Protein AF-A0A5U9QYX5-F1 (afdb_monomer)

Mean predicted aligned error: 3.07 Å

Structure (mmCIF, N/CA/C/O backbone):
data_AF-A0A5U9QYX5-F1
#
_entry.id   AF-A0A5U9QYX5-F1
#
loop_
_atom_site.group_PDB
_atom_site.id
_atom_site.type_symbol
_atom_site.label_atom_id
_atom_site.label_alt_id
_atom_site.label_comp_id
_atom_site.label_asym_id
_atom_site.label_entity_id
_atom_site.label_seq_id
_atom_site.pdbx_PDB_ins_code
_atom_site.Cartn_x
_atom_site.Cartn_y
_atom_site.Cartn_z
_atom_site.occupancy
_atom_site.B_iso_or_equiv
_atom_site.auth_seq_id
_atom_site.auth_comp_id
_atom_site.auth_asym_id
_atom_site.auth_atom_id
_atom_site.pdbx_PDB_model_num
ATOM 1 N N . ALA A 1 1 ? 16.675 15.915 -1.247 1.00 72.31 1 ALA A N 1
ATOM 2 C CA . ALA A 1 1 ? 15.965 17.179 -0.947 1.00 72.31 1 ALA A CA 1
ATOM 3 C C . ALA A 1 1 ? 14.566 17.222 -1.573 1.00 72.31 1 ALA A C 1
ATOM 5 O O . ALA A 1 1 ? 13.605 17.298 -0.822 1.00 72.31 1 ALA A O 1
ATOM 6 N N . ALA A 1 2 ? 14.423 17.102 -2.903 1.00 93.88 2 ALA A N 1
ATOM 7 C CA . ALA A 1 2 ? 13.120 17.226 -3.579 1.00 93.88 2 ALA A CA 1
ATOM 8 C C . ALA A 1 2 ? 12.079 16.152 -3.191 1.00 93.88 2 ALA A C 1
ATOM 10 O O . ALA A 1 2 ? 10.933 16.495 -2.930 1.00 93.88 2 ALA A O 1
ATOM 11 N N . ILE A 1 3 ? 12.476 14.875 -3.083 1.00 94.31 3 ILE A N 1
ATOM 12 C CA . ILE A 1 3 ? 11.556 13.775 -2.719 1.00 94.31 3 ILE A CA 1
ATOM 13 C C . ILE A 1 3 ? 10.960 13.984 -1.322 1.00 94.31 3 ILE A C 1
ATOM 15 O O . ILE A 1 3 ? 9.747 13.938 -1.155 1.00 94.31 3 ILE A O 1
ATOM 19 N N . ASN A 1 4 ? 11.794 14.292 -0.326 1.00 95.38 4 ASN A N 1
ATOM 20 C CA . ASN A 1 4 ? 11.309 14.527 1.037 1.00 95.38 4 ASN A CA 1
ATOM 21 C C . ASN A 1 4 ? 10.386 15.750 1.107 1.00 95.38 4 ASN A C 1
ATOM 23 O O . ASN A 1 4 ? 9.385 15.712 1.813 1.00 95.38 4 ASN A O 1
ATOM 27 N N . ALA A 1 5 ? 10.682 16.811 0.348 1.00 97.44 5 ALA A N 1
ATOM 28 C CA . ALA A 1 5 ? 9.791 17.965 0.251 1.00 97.44 5 ALA A CA 1
ATOM 29 C C . ALA A 1 5 ? 8.429 17.579 -0.350 1.00 97.44 5 ALA A C 1
ATOM 31 O O . ALA A 1 5 ? 7.398 17.991 0.174 1.00 97.44 5 ALA A O 1
ATOM 32 N N . LEU A 1 6 ? 8.416 16.744 -1.394 1.00 98.00 6 LEU A N 1
ATOM 33 C CA . LEU A 1 6 ? 7.185 16.232 -1.996 1.00 98.00 6 LEU A CA 1
ATOM 34 C C . LEU A 1 6 ? 6.367 15.391 -1.005 1.00 98.00 6 LEU A C 1
ATOM 36 O O . LEU A 1 6 ? 5.169 15.623 -0.874 1.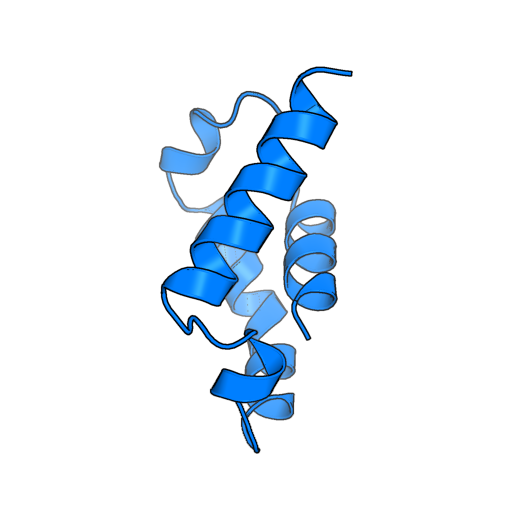00 98.00 6 LEU A O 1
ATOM 40 N N . ILE A 1 7 ? 7.007 14.479 -0.265 1.00 97.00 7 ILE A N 1
ATOM 41 C CA . ILE A 1 7 ? 6.345 13.671 0.775 1.00 97.00 7 ILE A CA 1
ATOM 42 C C . ILE A 1 7 ? 5.657 14.581 1.802 1.00 97.00 7 ILE A C 1
ATOM 44 O O . ILE A 1 7 ? 4.477 14.405 2.090 1.00 97.00 7 ILE A O 1
ATOM 48 N N . GLN A 1 8 ? 6.353 15.610 2.298 1.00 97.50 8 GLN A N 1
ATOM 49 C CA . GLN A 1 8 ? 5.784 16.551 3.271 1.00 97.50 8 GLN A CA 1
ATOM 50 C C . GLN A 1 8 ? 4.590 17.340 2.710 1.00 97.50 8 GLN A C 1
ATOM 52 O O . GLN A 1 8 ? 3.610 17.563 3.419 1.00 97.50 8 GLN A O 1
ATOM 57 N N . GLN A 1 9 ? 4.636 17.740 1.435 1.00 98.25 9 GLN A N 1
ATOM 58 C CA . GLN A 1 9 ? 3.502 18.416 0.794 1.00 98.25 9 GLN A CA 1
ATOM 59 C C . GLN A 1 9 ? 2.288 17.492 0.640 1.00 98.25 9 GLN A C 1
ATOM 61 O O . GLN A 1 9 ? 1.159 17.937 0.848 1.00 98.25 9 GLN A O 1
ATOM 66 N N . ILE A 1 10 ? 2.504 16.210 0.325 1.00 97.88 10 ILE A N 1
ATOM 67 C CA . ILE A 1 10 ? 1.429 15.210 0.255 1.00 97.88 10 ILE A CA 1
ATOM 68 C C . ILE A 1 10 ? 0.802 15.001 1.638 1.00 97.88 10 ILE A C 1
ATOM 70 O O . ILE A 1 10 ? -0.423 15.000 1.752 1.00 97.88 10 ILE A O 1
ATOM 74 N N . GLU A 1 11 ? 1.606 14.896 2.698 1.00 96.12 11 GLU A N 1
ATOM 75 C CA . GLU A 1 11 ? 1.082 14.759 4.064 1.00 96.12 11 GLU A CA 1
ATOM 76 C C . GLU A 1 11 ? 0.270 15.985 4.505 1.00 96.12 11 GLU A C 1
ATOM 78 O O . GLU A 1 11 ? -0.832 15.839 5.039 1.00 96.12 11 GLU A O 1
ATOM 83 N N . LEU A 1 12 ? 0.738 17.199 4.202 1.00 97.75 12 LEU A N 1
ATOM 84 C CA . LEU A 1 12 ? -0.022 18.422 4.470 1.00 97.75 12 LEU A CA 1
ATOM 85 C C . LEU A 1 12 ? -1.350 18.455 3.696 1.00 97.75 12 LEU A C 1
ATOM 87 O O . LEU A 1 12 ? -2.374 18.888 4.231 1.00 97.75 12 LEU A O 1
ATOM 91 N N . LEU A 1 13 ? -1.354 17.999 2.441 1.00 98.06 13 LEU A N 1
ATOM 92 C CA . LEU A 1 13 ? -2.571 17.913 1.638 1.00 98.06 13 LEU A CA 1
ATOM 93 C C . LEU A 1 13 ? -3.566 16.913 2.239 1.00 98.06 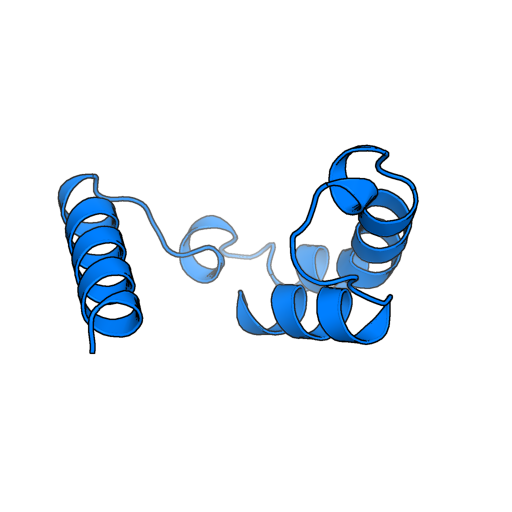13 LEU A C 1
ATOM 95 O O . LEU A 1 13 ? -4.737 17.254 2.395 1.00 98.06 13 LEU A O 1
ATOM 99 N N . LYS A 1 14 ? -3.106 15.723 2.648 1.00 97.44 14 LYS A N 1
ATOM 100 C CA . LYS A 1 14 ? -3.945 14.715 3.320 1.00 97.44 14 LYS A CA 1
ATOM 101 C C . LYS A 1 14 ? -4.629 15.294 4.562 1.00 97.44 14 LYS A C 1
ATOM 103 O O . LYS A 1 14 ? -5.831 15.100 4.731 1.00 97.44 14 LYS A O 1
ATOM 108 N N . GLN A 1 15 ? -3.898 16.063 5.375 1.00 96.00 15 GLN A N 1
ATOM 109 C CA . GLN A 1 15 ? -4.445 16.745 6.556 1.00 96.00 15 GLN A CA 1
ATOM 110 C C . GLN A 1 15 ? -5.507 17.789 6.193 1.00 96.00 15 GLN A C 1
ATOM 112 O O . GLN A 1 15 ? -6.575 17.817 6.801 1.00 96.00 15 GLN A O 1
ATOM 117 N N . ARG A 1 16 ? -5.252 18.625 5.177 1.00 98.00 16 ARG A N 1
ATOM 118 C CA . ARG A 1 16 ? -6.214 19.638 4.699 1.00 98.00 16 ARG A CA 1
ATOM 119 C C . ARG A 1 16 ? -7.494 19.019 4.143 1.00 98.00 16 ARG A C 1
ATOM 121 O O . ARG A 1 16 ? -8.558 19.615 4.265 1.00 98.00 16 ARG A O 1
ATOM 128 N N . CYS A 1 17 ? -7.390 17.830 3.559 1.00 98.00 17 CYS A N 1
ATOM 129 C CA . CYS A 1 17 ? -8.528 17.044 3.090 1.00 98.00 17 CYS A CA 1
ATOM 130 C C . CYS A 1 17 ? -9.191 16.205 4.194 1.00 98.00 17 CYS A C 1
ATOM 132 O O . CYS A 1 17 ? -10.117 15.456 3.893 1.00 98.00 17 CYS A O 1
ATOM 134 N N . ALA A 1 18 ? -8.727 16.304 5.446 1.00 96.88 18 ALA A N 1
ATOM 135 C CA . ALA A 1 18 ? -9.199 15.507 6.577 1.00 96.88 18 ALA A CA 1
ATOM 136 C C . ALA A 1 18 ? -9.169 13.984 6.318 1.00 96.88 18 ALA A C 1
ATOM 138 O O . ALA A 1 18 ? -10.020 13.247 6.817 1.00 96.88 18 ALA A O 1
ATOM 139 N N . LEU A 1 19 ? -8.192 13.500 5.538 1.00 96.44 19 LEU A N 1
ATOM 140 C CA . LEU A 1 19 ? -8.021 12.069 5.294 1.00 96.44 19 LEU A CA 1
ATOM 141 C C . LEU A 1 19 ? -7.497 11.391 6.571 1.00 96.44 19 LEU A C 1
ATOM 143 O O . LEU A 1 19 ? -6.414 11.752 7.043 1.00 96.44 19 LEU A O 1
ATOM 147 N N . PRO A 1 20 ? -8.223 10.413 7.142 1.00 93.69 20 PRO A N 1
ATOM 148 C CA . PRO A 1 20 ? -7.744 9.688 8.310 1.00 93.69 20 PRO A CA 1
ATOM 149 C C . PRO A 1 20 ? -6.545 8.805 7.942 1.00 93.69 20 PRO A C 1
ATOM 151 O O . PRO A 1 20 ? -6.421 8.342 6.805 1.00 93.69 20 PRO A O 1
ATOM 154 N N . SER A 1 21 ? -5.681 8.515 8.918 1.00 91.44 21 SER A N 1
ATOM 155 C CA . SER A 1 21 ? -4.718 7.421 8.762 1.00 91.44 21 SER A CA 1
ATOM 156 C C . SER A 1 21 ? -5.455 6.084 8.651 1.00 91.44 21 SER A C 1
ATOM 158 O O . SER A 1 21 ? -6.590 5.950 9.124 1.00 91.44 21 SER A O 1
ATOM 160 N N . LEU A 1 22 ? -4.809 5.075 8.061 1.00 93.19 22 L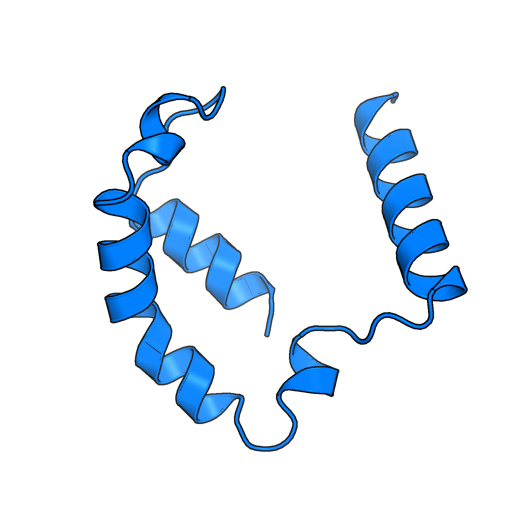EU A N 1
ATOM 161 C CA . LEU A 1 22 ? -5.415 3.750 7.927 1.00 93.19 22 LEU A CA 1
ATOM 162 C C . LEU A 1 22 ? -5.802 3.177 9.301 1.00 93.19 22 LEU A C 1
ATOM 164 O O . LEU A 1 22 ? -6.930 2.730 9.481 1.00 93.19 22 LEU A O 1
ATOM 168 N N . ALA A 1 23 ? -4.921 3.300 10.296 1.00 89.56 23 ALA A N 1
ATOM 169 C CA . ALA A 1 23 ? -5.178 2.917 11.683 1.00 89.56 23 ALA A CA 1
ATOM 170 C C . ALA A 1 23 ? -6.453 3.549 12.283 1.00 89.56 23 ALA A C 1
ATOM 172 O O . ALA A 1 23 ? -7.207 2.887 13.004 1.00 89.56 23 ALA A O 1
ATOM 173 N N . VAL A 1 24 ? -6.713 4.828 11.986 1.00 92.38 24 VAL A N 1
ATOM 174 C CA . VAL A 1 24 ? -7.926 5.537 12.433 1.00 92.38 24 VAL A CA 1
ATOM 175 C C . VAL A 1 24 ? -9.154 5.062 11.657 1.00 92.38 24 VAL A C 1
ATOM 177 O O . VAL A 1 24 ? -10.212 4.869 12.254 1.00 92.38 24 VAL A O 1
ATOM 180 N N . ALA A 1 25 ? -9.020 4.841 10.349 1.00 94.00 25 ALA A N 1
ATOM 181 C CA . ALA A 1 25 ? -10.108 4.364 9.501 1.00 94.00 25 ALA A CA 1
ATOM 182 C C . ALA A 1 25 ? -10.557 2.938 9.869 1.00 94.00 25 ALA A C 1
ATOM 184 O O . ALA A 1 25 ? -11.755 2.661 9.886 1.00 94.00 25 ALA A O 1
ATOM 185 N N . LEU A 1 26 ? -9.609 2.055 10.203 1.00 93.81 26 LEU A N 1
ATOM 186 C CA . LEU A 1 26 ? -9.873 0.651 10.523 1.00 93.81 26 LEU A CA 1
ATOM 187 C C . LEU A 1 26 ? -10.574 0.449 11.874 1.00 93.81 26 LEU A C 1
ATOM 189 O O . LEU A 1 26 ? -11.316 -0.518 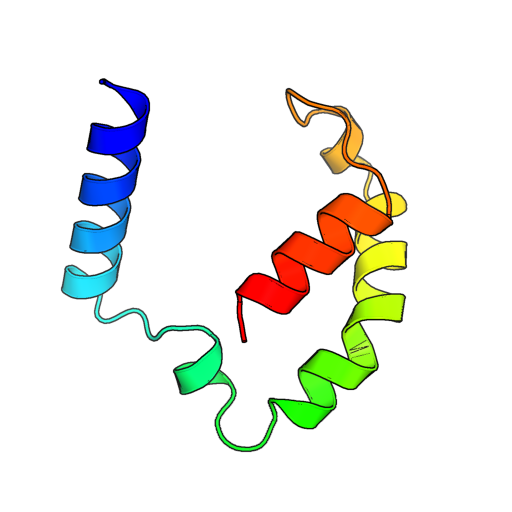12.018 1.00 93.81 26 LEU A O 1
ATOM 193 N N . LYS A 1 27 ? -10.373 1.338 12.858 1.00 92.50 27 LYS A N 1
ATOM 194 C CA . LYS A 1 27 ? -10.927 1.213 14.224 1.00 92.50 27 LYS A CA 1
ATOM 195 C C . LYS A 1 27 ? -10.647 -0.170 14.839 1.00 92.50 27 LYS A C 1
ATOM 197 O O . LYS A 1 27 ? -9.498 -0.462 15.155 1.00 92.50 27 LYS A O 1
ATOM 202 N N . GLU A 1 28 ? -11.678 -0.998 15.002 1.00 89.56 28 GLU A N 1
ATOM 203 C CA . GLU A 1 28 ? -11.620 -2.359 15.557 1.00 89.56 28 GLU A CA 1
ATOM 204 C C . GLU A 1 28 ? -11.142 -3.395 14.521 1.00 89.56 28 GLU A C 1
ATOM 206 O O . GLU A 1 28 ? -10.639 -4.452 14.886 1.00 89.56 28 GLU A O 1
ATOM 211 N N . GLY A 1 29 ? -11.196 -3.070 13.225 1.00 93.00 29 GLY A N 1
ATOM 212 C CA . GLY A 1 29 ? -10.815 -3.950 12.116 1.00 93.00 29 GLY A CA 1
ATOM 213 C C . GLY A 1 29 ? -9.309 -4.066 11.858 1.00 93.00 29 GLY A C 1
ATOM 214 O O . GLY A 1 29 ? -8.911 -4.589 10.819 1.00 93.00 29 GLY A O 1
ATOM 215 N N . ARG A 1 30 ? -8.443 -3.578 12.759 1.00 91.88 30 ARG A N 1
ATOM 216 C CA . ARG A 1 30 ? -6.980 -3.689 12.584 1.00 91.88 30 ARG A CA 1
ATOM 217 C C . ARG A 1 30 ? -6.513 -5.139 12.578 1.00 91.88 30 ARG A C 1
ATOM 219 O O . ARG A 1 30 ? -5.714 -5.504 11.727 1.00 91.88 30 ARG A O 1
ATOM 226 N N . SER A 1 31 ? -7.050 -5.967 13.479 1.00 92.62 31 SER A N 1
ATOM 227 C CA . SER A 1 31 ? -6.693 -7.392 13.535 1.00 92.62 31 SER A CA 1
ATOM 228 C C . SER A 1 31 ? -7.106 -8.123 12.258 1.00 92.62 31 SER A C 1
ATOM 230 O O . SER A 1 31 ? -6.347 -8.945 11.748 1.00 92.62 31 SER A O 1
ATOM 232 N N . ASP A 1 32 ? -8.280 -7.791 11.714 1.00 95.56 32 ASP A N 1
ATOM 233 C CA . ASP A 1 32 ? -8.762 -8.363 10.456 1.00 95.56 32 ASP A CA 1
ATOM 234 C C . ASP A 1 32 ? -7.892 -7.920 9.277 1.00 95.56 32 ASP A C 1
ATOM 236 O O . ASP A 1 32 ? -7.590 -8.721 8.393 1.00 95.56 32 ASP A O 1
ATOM 240 N N . PHE A 1 33 ? -7.447 -6.659 9.267 1.00 95.62 33 PHE A N 1
ATOM 241 C CA . PHE A 1 33 ? -6.503 -6.169 8.267 1.00 95.62 33 PHE A CA 1
ATOM 242 C C . PHE A 1 33 ? -5.183 -6.945 8.329 1.00 95.62 33 PHE A C 1
ATOM 244 O O . PHE A 1 33 ? -4.772 -7.499 7.310 1.00 95.62 33 PHE A O 1
ATOM 251 N N . SER A 1 34 ? -4.569 -7.065 9.513 1.00 95.94 34 SER A N 1
ATOM 252 C CA . SER A 1 34 ? -3.330 -7.833 9.708 1.00 95.94 34 SER A CA 1
ATOM 253 C C . SER A 1 34 ? -3.473 -9.279 9.233 1.00 95.94 34 SER A C 1
ATOM 255 O O . SER A 1 34 ? -2.623 -9.777 8.499 1.00 95.94 34 SER A O 1
ATOM 257 N N . ALA A 1 35 ? -4.581 -9.941 9.580 1.00 97.38 35 ALA A N 1
ATOM 258 C CA . ALA A 1 35 ? -4.849 -11.318 9.168 1.00 97.38 35 ALA A CA 1
ATOM 259 C C . ALA A 1 35 ? -4.989 -11.478 7.641 1.00 97.38 35 ALA A C 1
ATOM 261 O O . ALA A 1 35 ? -4.743 -12.560 7.105 1.00 97.38 35 ALA A O 1
ATOM 262 N N . ARG A 1 36 ? -5.366 -10.412 6.921 1.00 97.88 36 ARG A N 1
ATOM 263 C CA . ARG A 1 36 ? -5.520 -10.411 5.458 1.00 97.88 36 ARG A CA 1
ATOM 264 C C . ARG A 1 36 ? -4.251 -10.040 4.693 1.00 97.88 36 ARG A C 1
ATOM 266 O O . ARG A 1 36 ? -4.229 -10.269 3.481 1.00 97.88 36 ARG A O 1
ATOM 273 N N . ILE A 1 37 ? -3.202 -9.540 5.355 1.00 98.12 37 ILE A N 1
ATOM 274 C CA . ILE A 1 37 ? -1.945 -9.135 4.700 1.00 98.12 37 ILE A CA 1
ATOM 275 C C . ILE A 1 37 ? -1.386 -10.235 3.779 1.00 98.12 37 ILE A C 1
ATOM 277 O O . ILE A 1 37 ? -1.115 -9.919 2.620 1.00 98.12 37 ILE A O 1
ATOM 281 N N . PRO A 1 38 ? -1.303 -11.525 4.173 1.00 98.38 38 PRO A N 1
ATOM 282 C CA . PRO A 1 38 ? -0.797 -12.566 3.273 1.00 98.38 38 PRO A CA 1
ATOM 283 C C . PRO A 1 38 ? -1.580 -12.672 1.956 1.00 98.38 38 PRO A C 1
ATOM 285 O O . PRO A 1 38 ? -0.987 -12.806 0.886 1.00 98.38 38 PRO A O 1
ATOM 288 N N . ALA A 1 39 ? -2.911 -12.561 2.009 1.00 98.56 39 ALA A N 1
ATOM 289 C CA . ALA A 1 39 ? -3.757 -12.595 0.817 1.00 98.56 39 ALA A CA 1
ATOM 290 C C . ALA A 1 39 ? -3.599 -11.326 -0.039 1.00 98.56 39 ALA A C 1
ATOM 292 O O . ALA A 1 39 ? -3.592 -11.407 -1.266 1.00 98.56 39 ALA A O 1
ATOM 293 N N . MET A 1 40 ? -3.436 -10.160 0.594 1.00 98.44 40 MET A N 1
ATOM 294 C CA . MET A 1 40 ? -3.191 -8.891 -0.099 1.00 98.44 40 MET A CA 1
ATOM 295 C C . MET A 1 40 ? -1.843 -8.883 -0.822 1.00 98.44 40 MET A C 1
ATOM 297 O O . MET A 1 40 ? -1.774 -8.415 -1.955 1.00 98.44 40 MET A O 1
ATOM 301 N N . VAL A 1 41 ? -0.799 -9.454 -0.215 1.00 98.62 41 VAL A N 1
ATOM 302 C CA . VAL A 1 41 ? 0.515 -9.622 -0.853 1.00 98.62 41 VAL A CA 1
ATOM 303 C C . VAL A 1 41 ? 0.388 -10.466 -2.121 1.00 98.62 41 VAL A C 1
ATOM 305 O O . VAL A 1 41 ? 0.872 -10.060 -3.173 1.00 98.62 41 VAL A O 1
ATOM 308 N N . GLN A 1 42 ? -0.316 -11.603 -2.065 1.00 98.56 42 GLN A N 1
ATOM 309 C CA . GLN A 1 42 ? -0.525 -12.436 -3.258 1.00 98.56 42 GLN A CA 1
ATOM 310 C C . GLN A 1 42 ? -1.322 -11.708 -4.345 1.00 98.56 42 GLN A C 1
ATOM 312 O O . GLN A 1 42 ? -0.976 -11.798 -5.522 1.00 98.56 42 GLN A O 1
ATOM 317 N N . ALA A 1 43 ? -2.351 -10.947 -3.962 1.00 98.50 43 ALA A N 1
ATOM 318 C CA . ALA A 1 43 ? -3.113 -10.137 -4.906 1.00 98.50 43 ALA A CA 1
ATOM 319 C C . ALA A 1 43 ? -2.239 -9.060 -5.573 1.00 98.50 43 ALA A C 1
ATOM 321 O O . ALA A 1 43 ? -2.296 -8.906 -6.789 1.00 98.50 43 ALA A O 1
ATOM 322 N N . ALA A 1 44 ? -1.389 -8.370 -4.807 1.00 98.06 44 ALA A N 1
ATOM 323 C CA . ALA A 1 44 ? -0.477 -7.355 -5.330 1.00 98.06 44 ALA A CA 1
ATOM 324 C C . ALA A 1 44 ? 0.576 -7.946 -6.282 1.00 98.06 44 ALA A C 1
ATOM 326 O O . ALA A 1 44 ? 0.861 -7.357 -7.320 1.00 98.06 44 ALA A O 1
ATOM 327 N N . LEU A 1 45 ? 1.119 -9.129 -5.971 1.00 98.06 45 LEU A N 1
ATOM 328 C CA . LEU A 1 45 ? 2.075 -9.831 -6.840 1.00 98.06 45 LEU A CA 1
ATOM 329 C C . LEU A 1 45 ? 1.450 -10.299 -8.160 1.00 98.06 45 LEU A C 1
ATOM 331 O O . LEU A 1 45 ? 2.134 -10.358 -9.183 1.00 98.06 45 LEU A O 1
ATOM 335 N N . ALA A 1 46 ? 0.164 -10.650 -8.139 1.00 98.00 46 ALA A N 1
ATOM 336 C CA . ALA A 1 46 ? -0.579 -11.051 -9.328 1.00 98.00 46 ALA A CA 1
ATOM 337 C C . ALA A 1 46 ? -1.039 -9.855 -10.181 1.00 98.00 46 ALA A C 1
ATOM 339 O O . ALA A 1 46 ? -1.404 -10.041 -11.346 1.00 98.00 46 ALA A O 1
ATOM 340 N N . ASP A 1 47 ? -1.030 -8.640 -9.628 1.00 98.12 47 ASP A N 1
ATOM 341 C CA . ASP A 1 47 ? -1.486 -7.445 -10.324 1.00 98.12 47 ASP A CA 1
ATOM 342 C C . ASP A 1 47 ? -0.495 -7.033 -11.426 1.00 98.12 47 ASP A C 1
ATOM 344 O O . ASP A 1 47 ? 0.694 -6.794 -11.201 1.00 98.12 47 ASP A O 1
ATOM 348 N N . VAL A 1 48 ? -0.994 -6.928 -12.661 1.00 97.00 48 VAL A N 1
ATOM 349 C CA . VAL A 1 48 ? -0.172 -6.590 -13.833 1.00 97.00 48 VAL A CA 1
ATOM 350 C C . VAL A 1 48 ? 0.443 -5.195 -13.745 1.00 97.00 48 VAL A C 1
ATOM 352 O O . VAL A 1 48 ? 1.479 -4.952 -14.369 1.00 97.00 48 VAL A O 1
ATOM 355 N N . THR A 1 49 ? -0.155 -4.290 -12.965 1.00 96.88 49 THR A N 1
ATOM 356 C CA . THR A 1 49 ? 0.345 -2.925 -12.773 1.00 96.88 49 THR A CA 1
ATOM 357 C C . THR A 1 49 ? 1.670 -2.900 -12.016 1.00 96.88 49 THR A C 1
ATOM 359 O O . THR A 1 49 ? 2.488 -2.016 -12.281 1.00 96.88 49 THR A O 1
ATOM 362 N N . LEU A 1 50 ? 1.972 -3.912 -11.189 1.00 96.50 50 LEU A N 1
ATOM 363 C CA . LEU A 1 50 ? 3.241 -4.015 -10.458 1.00 96.50 50 LEU A CA 1
ATOM 364 C C . LEU A 1 50 ? 4.462 -4.008 -11.393 1.00 96.50 50 LEU A C 1
ATOM 366 O O . LEU A 1 50 ? 5.517 -3.486 -11.041 1.00 96.50 50 LEU A O 1
ATOM 370 N N . ARG A 1 51 ? 4.305 -4.506 -12.628 1.00 94.25 51 ARG A N 1
ATOM 371 C CA . ARG A 1 51 ? 5.359 -4.513 -13.663 1.00 94.25 51 ARG A CA 1
ATOM 372 C C . ARG A 1 51 ? 5.775 -3.115 -14.124 1.00 94.25 51 ARG A C 1
ATOM 374 O O . ARG A 1 51 ? 6.819 -2.975 -14.749 1.00 94.25 51 ARG A O 1
ATOM 381 N N . THR A 1 52 ? 4.954 -2.103 -13.850 1.00 95.81 52 THR A N 1
ATOM 382 C CA . THR A 1 52 ? 5.223 -0.700 -14.198 1.00 95.81 52 THR A CA 1
ATOM 383 C C . THR A 1 52 ? 5.805 0.104 -13.035 1.00 95.81 52 THR A C 1
ATOM 385 O O . THR A 1 52 ? 6.145 1.273 -13.212 1.00 95.81 52 THR A O 1
ATOM 388 N N . ASN A 1 53 ? 5.960 -0.508 -11.855 1.00 96.38 53 ASN A N 1
ATOM 389 C CA . ASN A 1 53 ? 6.595 0.13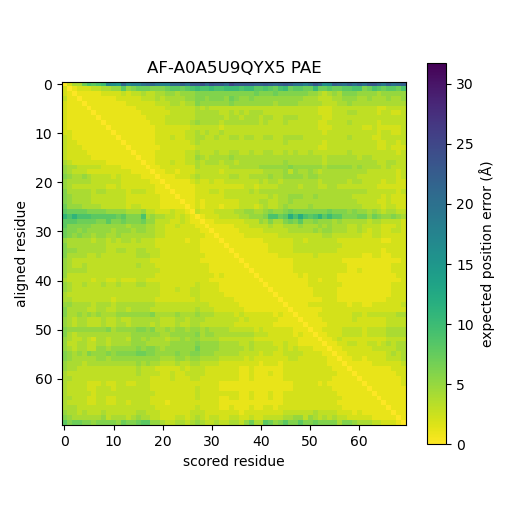9 -10.716 1.00 96.38 53 ASN A CA 1
ATOM 390 C C . ASN A 1 53 ? 8.092 0.375 -11.025 1.00 96.38 53 ASN A C 1
ATOM 392 O O . ASN A 1 53 ? 8.768 -0.575 -11.429 1.00 96.38 53 ASN A O 1
ATOM 396 N N . PRO A 1 54 ? 8.652 1.589 -10.831 1.00 95.38 54 PRO A N 1
ATOM 397 C CA . PRO A 1 54 ? 10.049 1.890 -11.179 1.00 95.38 54 PRO A CA 1
ATOM 398 C C . PRO A 1 54 ? 11.079 0.978 -10.505 1.00 95.38 54 PRO A C 1
ATOM 400 O O . PRO A 1 54 ? 12.187 0.802 -11.009 1.00 95.38 54 PRO A O 1
ATOM 403 N N . ARG A 1 55 ? 10.708 0.405 -9.356 1.00 94.81 55 ARG A N 1
ATOM 404 C CA . ARG A 1 55 ? 11.470 -0.610 -8.638 1.00 94.81 55 ARG A CA 1
ATOM 405 C C . ARG A 1 55 ? 10.623 -1.885 -8.546 1.00 94.81 55 ARG A C 1
ATOM 407 O O . ARG A 1 55 ? 9.496 -1.797 -8.053 1.00 94.81 55 ARG A O 1
ATOM 414 N N . PRO A 1 56 ? 11.138 -3.055 -8.968 1.00 93.00 56 PRO A N 1
ATOM 415 C CA . PRO A 1 56 ? 10.484 -4.327 -8.682 1.00 93.00 56 PRO A CA 1
ATOM 416 C C . PRO A 1 56 ? 10.290 -4.474 -7.172 1.00 93.00 56 PRO A C 1
ATOM 418 O O . PRO A 1 56 ? 11.214 -4.177 -6.416 1.00 93.00 56 PRO A O 1
ATOM 421 N N 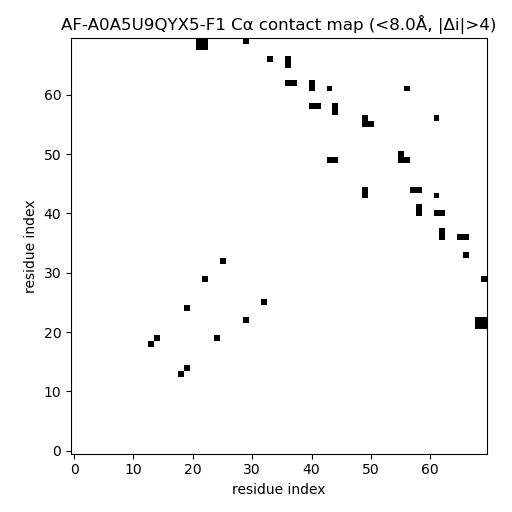. ALA A 1 57 ? 9.106 -4.912 -6.750 1.00 95.62 57 ALA A N 1
ATOM 422 C CA . ALA A 1 57 ? 8.821 -5.203 -5.351 1.00 95.62 57 ALA A CA 1
ATOM 423 C C . ALA A 1 57 ? 8.544 -6.698 -5.187 1.00 95.62 57 ALA A C 1
ATOM 425 O O . ALA A 1 57 ? 7.792 -7.283 -5.971 1.00 95.62 57 ALA A O 1
ATOM 426 N N . ASN A 1 58 ? 9.173 -7.315 -4.194 1.00 96.75 58 ASN A N 1
ATOM 427 C CA . ASN A 1 58 ? 8.945 -8.711 -3.844 1.00 96.75 58 ASN A CA 1
ATOM 428 C C . ASN A 1 58 ? 7.871 -8.850 -2.746 1.00 96.75 58 ASN A C 1
ATOM 430 O O . ASN A 1 58 ? 7.357 -7.864 -2.219 1.00 96.75 58 ASN A O 1
ATOM 434 N N . ALA A 1 59 ? 7.516 -10.094 -2.413 1.00 98.12 59 ALA A N 1
ATOM 435 C CA . ALA A 1 59 ? 6.475 -10.395 -1.430 1.00 98.12 59 ALA A CA 1
ATOM 436 C C . ALA A 1 59 ? 6.748 -9.774 -0.050 1.00 98.12 59 ALA A C 1
ATOM 438 O O . ALA A 1 59 ? 5.823 -9.285 0.594 1.00 98.12 59 ALA A O 1
ATOM 439 N N . GLU A 1 60 ? 8.007 -9.800 0.382 1.00 98.25 60 GLU A N 1
ATOM 440 C CA . GLU A 1 60 ? 8.429 -9.320 1.694 1.00 98.25 60 GLU A CA 1
ATOM 441 C C . GLU A 1 60 ? 8.352 -7.798 1.780 1.00 98.25 60 GLU A C 1
ATOM 443 O O . GLU A 1 60 ? 7.763 -7.261 2.706 1.00 98.25 60 GLU A O 1
ATOM 448 N N . GLU A 1 61 ? 8.835 -7.100 0.756 1.00 97.88 61 GLU A N 1
ATOM 449 C CA . GLU A 1 61 ? 8.784 -5.636 0.704 1.00 97.88 61 GLU A CA 1
ATOM 450 C C . GLU A 1 61 ? 7.340 -5.119 0.676 1.00 97.88 61 GLU A C 1
ATOM 452 O O . GLU A 1 61 ? 7.018 -4.108 1.294 1.00 97.88 61 GLU A O 1
ATOM 457 N N . ILE A 1 62 ? 6.443 -5.814 -0.035 1.00 98.19 62 ILE A N 1
ATOM 458 C CA . ILE A 1 62 ? 5.013 -5.474 -0.042 1.00 98.19 62 ILE A CA 1
ATOM 459 C C . ILE A 1 62 ? 4.397 -5.739 1.337 1.00 98.19 62 ILE A C 1
ATOM 461 O O . ILE A 1 62 ? 3.579 -4.945 1.800 1.00 98.19 62 ILE A O 1
ATOM 465 N N . ARG A 1 63 ? 4.778 -6.842 1.993 1.00 98.44 63 ARG A N 1
ATOM 466 C CA . ARG A 1 63 ? 4.316 -7.181 3.342 1.00 98.44 63 ARG A CA 1
ATOM 467 C C . ARG A 1 63 ? 4.728 -6.109 4.349 1.00 98.44 63 ARG A C 1
ATOM 469 O O . ARG A 1 63 ? 3.851 -5.592 5.032 1.00 98.44 63 ARG A O 1
ATOM 476 N N . GLU A 1 64 ? 6.007 -5.741 4.387 1.00 98.12 64 GLU A N 1
ATOM 477 C CA . GLU A 1 64 ? 6.540 -4.693 5.269 1.00 98.12 64 GLU A CA 1
ATOM 478 C C . GLU A 1 64 ? 5.794 -3.368 5.064 1.00 98.12 64 GLU A C 1
ATOM 480 O O . GLU A 1 64 ? 5.308 -2.781 6.027 1.00 98.12 64 GLU A O 1
ATOM 485 N N . LEU A 1 65 ? 5.582 -2.949 3.809 1.00 96.62 65 LEU A N 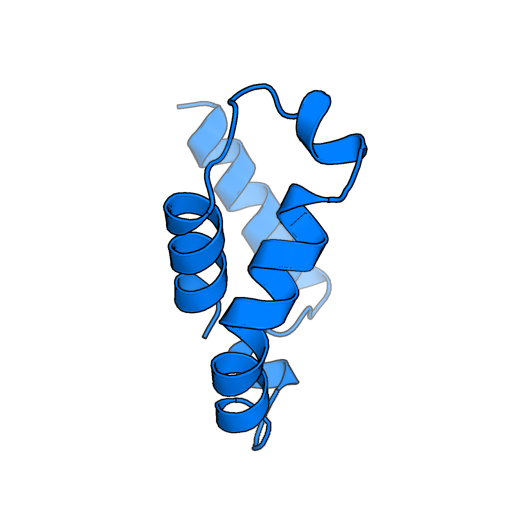1
ATOM 486 C CA . LEU A 1 65 ? 4.823 -1.732 3.503 1.00 96.62 65 LEU A CA 1
ATOM 487 C C . LEU A 1 65 ? 3.374 -1.783 4.001 1.00 96.62 65 LEU A C 1
ATOM 489 O O . LEU A 1 65 ? 2.838 -0.755 4.398 1.00 96.62 65 LEU A O 1
ATOM 493 N N . LEU A 1 66 ? 2.713 -2.943 3.958 1.00 96.81 66 LEU A N 1
ATOM 494 C CA . LEU A 1 66 ? 1.350 -3.100 4.476 1.00 96.81 66 LEU A CA 1
ATOM 495 C C . LEU A 1 66 ? 1.314 -3.114 6.009 1.00 96.81 66 LEU A C 1
ATOM 497 O O . LEU A 1 66 ? 0.361 -2.600 6.595 1.00 96.81 66 LEU A O 1
ATOM 501 N N . GLU A 1 67 ? 2.333 -3.689 6.646 1.00 95.88 67 GLU A N 1
ATOM 502 C CA . GLU A 1 67 ? 2.494 -3.711 8.102 1.00 95.88 67 GLU A CA 1
ATOM 503 C C . GLU A 1 67 ? 2.788 -2.306 8.658 1.00 95.88 67 GLU A C 1
ATOM 505 O O . GLU A 1 67 ? 2.218 -1.937 9.681 1.00 95.88 67 GLU A O 1
ATOM 510 N N . GLU A 1 68 ? 3.570 -1.483 7.951 1.00 95.06 68 GLU A N 1
ATOM 511 C CA . GLU A 1 68 ? 3.865 -0.084 8.316 1.00 95.06 68 GLU A CA 1
ATOM 512 C C . GLU A 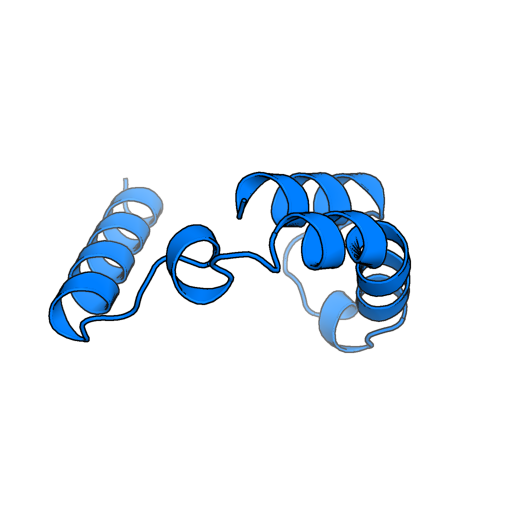1 68 ? 2.633 0.843 8.322 1.00 95.06 68 GLU A C 1
ATOM 514 O O . GLU A 1 68 ? 2.683 1.937 8.889 1.00 95.06 68 GLU A O 1
ATOM 519 N N . LEU A 1 69 ? 1.520 0.444 7.692 1.00 90.81 69 LEU A N 1
ATOM 520 C CA . LEU A 1 69 ? 0.293 1.250 7.649 1.00 90.81 69 LEU A CA 1
ATOM 521 C C . LEU A 1 69 ? -0.575 1.138 8.918 1.00 90.81 69 LEU A C 1
ATOM 523 O O . LEU A 1 69 ? -1.531 1.916 9.059 1.00 90.81 69 LEU A O 1
ATOM 527 N N . LEU A 1 70 ? -0.304 0.162 9.791 1.00 87.12 70 LEU A N 1
ATOM 528 C CA . LEU A 1 70 ? -1.086 -0.152 10.999 1.00 87.12 70 LEU A CA 1
ATOM 529 C C . LEU A 1 70 ? -0.670 0.663 12.231 1.00 87.12 70 LEU A C 1
ATOM 531 O O . LEU A 1 70 ? -1.591 0.983 13.030 1.00 87.12 70 LEU A O 1
#

Radius of gyration: 14.49 Å; Cα contacts (8 Å, |Δi|>4): 28; chains: 1; bounding box: 28×32×30 Å

Solvent-accessible surface area (backbone atoms only — not comparable to full-atom values): 4223 Å² total; per-residue (Å²): 112,69,67,62,52,51,53,54,52,51,53,53,48,36,56,75,68,66,56,72,54,58,44,66,70,39,61,83,46,50,65,60,50,62,72,40,44,70,60,51,34,54,52,53,73,69,37,75,67,52,78,71,43,98,60,86,76,56,66,65,61,49,43,53,59,59,60,74,51,97

pLDDT: mean 95.6, std 3.78, range [72.31, 98.62]

Sequence (70 aa):
AAINALIQQIELLKQRCALPSLAVALKEGRSDFSARIPAMVQAALADVTLRTNPRPANAEEIRELLEELL

Organism: NCBI:txid340190

Secondary structure (DSSP, 8-state):
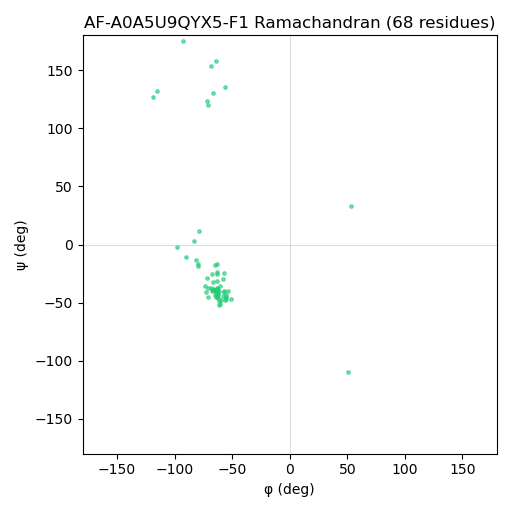-HHHHHHHHHHHHHHHTTPPPHHHHHGGGHHHHHHHHHHHHHHHHH-GGGGGSSS---HHHHHHHHHTT-

Nearest PDB structures (foldseek):
  8ab6-assembly1_F  TM=3.114E-01  e=7.701E+00  Yarrowia lipolytica
  7rja-assembly1_H  TM=2.843E-01  e=6.814E+00  Candida albicans SC5314

Foldseek 3Di:
DVVVVVVVVVVVVCVVVVPDQPCVVCPVCPVVLLVCLQVVLVVCVPDPCCVVPPDRDHSVNSSVVSVVSD